Protein AF-A0A7Z1KL90-F1 (afdb_monomer_lite)

Radius of gyration: 18.04 Å; chains: 1; bounding box: 35×52×38 Å

Sequence (76 aa):
YEPKSDKVFVYGYSYVKGASSNEERSERSYEFAIKISNYAPVLDYIDTYVGKPRTKTVLEQLQRKEENRRKHEEQR

Foldseek 3Di:
DDPVVQKDKDWDWDWDDDPPDDTDTFIKIKIWHWDQDPNDTDTPDIDMDTDDDPDVVNVVVVVVVVVVVVVVVVVD

Organism: Salmonella dublin (NCBI:txid98360)

pLDDT: mean 75.18, std 6.16, range [54.94, 88.0]

Structure (mmCIF, N/CA/C/O backbone):
data_AF-A0A7Z1KL90-F1
#
_entry.id   AF-A0A7Z1KL90-F1
#
loop_
_atom_site.group_PDB
_atom_site.id
_atom_site.type_symbol
_atom_site.label_atom_id
_atom_site.label_alt_id
_atom_site.label_comp_id
_atom_site.label_asym_id
_atom_site.label_entity_id
_atom_site.label_seq_id
_atom_site.pdbx_PDB_ins_code
_atom_site.Cartn_x
_atom_site.Cartn_y
_atom_site.Cartn_z
_atom_site.occupancy
_atom_site.B_iso_or_equiv
_atom_site.auth_seq_id
_atom_site.auth_comp_id
_atom_site.auth_asym_id
_atom_site.auth_atom_id
_atom_site.pdbx_PDB_model_num
ATOM 1 N N . TYR A 1 1 ? 2.771 -0.210 6.402 1.00 65.38 1 TYR A N 1
ATOM 2 C CA . TYR A 1 1 ? 1.449 -0.613 6.917 1.00 65.38 1 TYR A CA 1
ATOM 3 C C . TYR A 1 1 ? 0.678 0.646 7.274 1.00 65.38 1 TYR A C 1
ATOM 5 O O . TYR A 1 1 ? 1.248 1.501 7.943 1.00 65.38 1 TYR A O 1
ATOM 13 N N . GLU A 1 2 ? -0.548 0.808 6.775 1.00 70.06 2 GLU A N 1
ATOM 14 C CA . GLU A 1 2 ? -1.408 1.959 7.077 1.00 70.06 2 GLU A CA 1
ATOM 15 C C . GLU A 1 2 ? -2.575 1.514 7.984 1.00 70.06 2 GLU A C 1
ATOM 17 O O . GLU A 1 2 ? -3.507 0.868 7.505 1.00 70.06 2 GLU A O 1
ATOM 22 N N . PRO A 1 3 ? -2.588 1.897 9.277 1.00 70.12 3 PRO A N 1
ATOM 23 C CA . PRO A 1 3 ? -3.615 1.452 10.227 1.00 70.12 3 PRO A CA 1
ATOM 24 C C . PRO A 1 3 ? -5.042 1.882 9.861 1.00 70.12 3 PRO A C 1
ATOM 26 O O . PRO A 1 3 ? -6.009 1.243 10.251 1.00 70.12 3 PRO A O 1
ATOM 29 N N . LYS A 1 4 ? -5.193 2.984 9.112 1.00 73.12 4 LYS A N 1
ATOM 30 C CA . LYS A 1 4 ? -6.505 3.532 8.725 1.00 73.12 4 LYS A CA 1
ATOM 31 C C . LYS A 1 4 ? -7.197 2.743 7.613 1.00 73.12 4 LYS A C 1
ATOM 33 O O . LYS A 1 4 ? -8.401 2.916 7.404 1.00 73.12 4 LYS A O 1
ATOM 38 N N . SER A 1 5 ? -6.443 1.990 6.821 1.00 68.69 5 SER A N 1
ATOM 39 C CA . SER A 1 5 ? -6.953 1.230 5.676 1.00 68.69 5 SER A CA 1
ATOM 40 C C . SER A 1 5 ? -6.761 -0.275 5.840 1.00 68.69 5 SER A C 1
ATOM 42 O O . SER A 1 5 ? -7.289 -1.007 5.013 1.00 68.69 5 SER A O 1
ATOM 44 N N . ASP A 1 6 ? -6.055 -0.715 6.889 1.00 75.44 6 ASP A N 1
ATOM 45 C CA . ASP A 1 6 ? -5.648 -2.110 7.114 1.00 75.44 6 ASP A CA 1
ATOM 46 C C . ASP A 1 6 ? -4.914 -2.711 5.899 1.00 75.44 6 ASP A C 1
ATOM 48 O O . ASP A 1 6 ? -4.972 -3.900 5.596 1.00 75.44 6 ASP A O 1
ATOM 52 N N . LYS A 1 7 ? -4.228 -1.838 5.152 1.00 78.88 7 LYS A N 1
ATOM 53 C CA . LYS A 1 7 ? -3.503 -2.183 3.932 1.00 78.88 7 LYS A CA 1
ATOM 54 C C . LYS A 1 7 ? -2.007 -2.021 4.131 1.00 78.88 7 LYS A C 1
ATOM 56 O O . LYS A 1 7 ? -1.508 -1.099 4.793 1.00 78.88 7 LYS A O 1
ATOM 61 N N . VAL A 1 8 ? -1.262 -2.914 3.497 1.00 78.31 8 VAL A N 1
ATOM 62 C CA . VAL A 1 8 ? 0.181 -2.797 3.337 1.00 78.31 8 VAL A CA 1
ATOM 63 C C . VAL A 1 8 ? 0.457 -2.228 1.953 1.00 78.31 8 VAL A C 1
ATOM 65 O O . VAL A 1 8 ? -0.051 -2.720 0.952 1.00 78.31 8 VAL A O 1
ATOM 68 N N . PHE A 1 9 ? 1.274 -1.178 1.918 1.00 78.94 9 PHE A N 1
ATOM 69 C CA . PHE A 1 9 ? 1.741 -0.541 0.695 1.00 78.94 9 PHE A CA 1
ATOM 70 C C . PHE A 1 9 ? 3.237 -0.805 0.581 1.00 78.94 9 PHE A C 1
ATOM 72 O O . PHE A 1 9 ? 3.992 -0.458 1.494 1.00 78.94 9 PHE A O 1
ATOM 79 N N . VAL A 1 10 ? 3.658 -1.407 -0.525 1.00 79.88 10 VAL A N 1
ATOM 80 C CA . VAL A 1 10 ? 5.068 -1.606 -0.865 1.00 79.88 10 VAL A CA 1
ATOM 81 C C . VAL A 1 10 ? 5.361 -0.773 -2.100 1.00 79.88 10 VAL A C 1
ATOM 83 O O . VAL A 1 10 ? 4.711 -0.923 -3.129 1.00 79.88 10 VAL A O 1
ATOM 86 N N . TYR A 1 11 ? 6.325 0.133 -1.988 1.00 76.94 11 TYR A N 1
ATOM 87 C CA . TYR A 1 11 ? 6.787 0.968 -3.091 1.00 76.94 11 TYR A CA 1
ATOM 88 C C . TYR A 1 11 ? 8.237 0.633 -3.399 1.00 76.94 11 TYR A C 1
ATOM 90 O O . TYR A 1 11 ? 9.061 0.555 -2.486 1.00 76.94 11 TYR A O 1
ATOM 98 N N . GLY A 1 12 ? 8.550 0.453 -4.676 1.00 74.81 12 GLY A N 1
ATOM 99 C CA . GLY A 1 12 ? 9.906 0.156 -5.096 1.00 74.81 12 GLY A CA 1
ATOM 100 C C . GLY A 1 12 ? 10.131 0.361 -6.583 1.00 74.81 12 GLY A C 1
ATOM 101 O O . GLY A 1 12 ? 9.228 0.698 -7.352 1.00 74.81 12 GLY A O 1
ATOM 102 N N . TYR A 1 13 ? 11.377 0.140 -6.980 1.00 74.56 13 TYR A N 1
ATOM 103 C CA . TYR A 1 13 ? 11.775 0.142 -8.377 1.00 74.56 13 TYR A CA 1
ATOM 104 C C . TYR A 1 13 ? 11.730 -1.289 -8.899 1.00 74.56 13 TYR A C 1
ATOM 106 O O . TYR A 1 13 ? 12.334 -2.192 -8.322 1.00 74.56 13 TYR A O 1
ATOM 114 N N . SER A 1 14 ? 10.995 -1.492 -9.986 1.00 65.62 14 SER A N 1
ATOM 115 C CA . SER A 1 14 ? 11.045 -2.719 -10.766 1.00 65.62 14 SER A CA 1
ATOM 116 C C . SER A 1 14 ? 12.081 -2.530 -11.868 1.00 65.62 14 SER A C 1
ATOM 118 O O . SER A 1 14 ? 12.035 -1.539 -12.601 1.00 65.62 14 SER A O 1
ATOM 120 N N . TYR A 1 15 ? 13.023 -3.468 -11.945 1.00 68.88 15 TYR A N 1
ATOM 121 C CA . TYR A 1 15 ? 14.037 -3.535 -12.989 1.00 68.88 15 TYR A CA 1
ATOM 122 C C . TYR A 1 15 ? 13.691 -4.707 -13.894 1.00 68.88 15 TYR A C 1
ATOM 124 O O . TYR A 1 15 ? 13.639 -5.849 -13.434 1.00 68.88 15 TYR A O 1
ATOM 132 N N . VAL A 1 16 ? 13.442 -4.430 -15.170 1.00 70.56 16 VAL A N 1
ATOM 133 C CA . VAL A 1 16 ? 13.280 -5.473 -16.183 1.00 70.56 16 VAL A CA 1
ATOM 134 C C . VAL A 1 16 ? 14.500 -5.420 -17.091 1.00 70.56 16 VAL A C 1
ATOM 136 O O . VAL A 1 16 ? 14.743 -4.415 -17.758 1.00 70.56 16 VAL A O 1
ATOM 139 N N . LYS A 1 17 ? 15.288 -6.500 -17.089 1.00 67.38 17 LYS A N 1
ATOM 140 C CA . LYS A 1 17 ? 16.467 -6.652 -17.945 1.00 67.38 17 LYS A CA 1
ATOM 141 C C . LYS A 1 17 ? 16.280 -7.860 -18.855 1.00 67.38 17 LYS A C 1
ATOM 143 O O . LYS A 1 17 ? 16.317 -8.997 -18.393 1.00 67.38 17 LYS A O 1
ATOM 148 N N . GLY A 1 18 ? 16.044 -7.606 -20.140 1.00 76.69 18 GLY A N 1
ATOM 149 C CA . GLY A 1 18 ? 16.053 -8.635 -21.177 1.00 76.69 18 GLY A CA 1
ATOM 150 C C . GLY A 1 18 ? 17.479 -8.964 -21.622 1.00 76.69 18 GLY A C 1
ATOM 151 O O . GLY A 1 18 ? 18.395 -8.167 -21.431 1.00 76.69 18 GLY A O 1
ATOM 152 N N . ALA A 1 19 ? 17.672 -10.121 -22.263 1.00 71.75 19 ALA A N 1
ATOM 153 C CA . ALA A 1 19 ? 18.983 -10.595 -22.728 1.00 71.75 19 ALA A CA 1
ATOM 154 C C . ALA A 1 19 ? 19.690 -9.651 -23.730 1.00 71.75 19 ALA A C 1
ATOM 156 O O . ALA A 1 19 ? 20.885 -9.795 -23.973 1.00 71.75 19 ALA A O 1
ATOM 157 N N . SER A 1 20 ? 18.973 -8.688 -24.321 1.00 69.62 20 SER A N 1
ATOM 158 C CA . SER A 1 20 ? 19.526 -7.729 -25.292 1.00 69.62 20 SER A CA 1
ATOM 159 C C . SER A 1 20 ? 18.919 -6.320 -25.201 1.00 69.62 20 SER A C 1
ATOM 161 O O . SER A 1 20 ? 19.097 -5.533 -26.125 1.00 69.62 20 SER A O 1
ATOM 163 N N . SER A 1 21 ? 18.191 -5.982 -24.130 1.00 60.53 21 SER A N 1
ATOM 164 C CA . SER A 1 21 ? 17.492 -4.692 -24.011 1.00 60.53 21 SER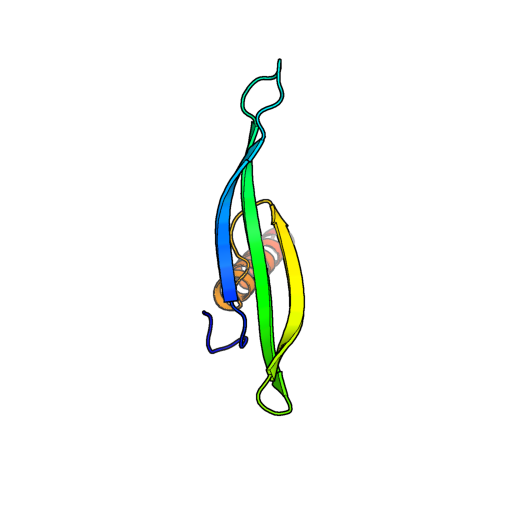 A CA 1
ATOM 165 C C . SER A 1 21 ? 18.057 -3.811 -22.894 1.00 60.53 21 SER A C 1
ATOM 167 O O . SER A 1 21 ? 18.565 -4.308 -21.888 1.00 60.53 21 SER A O 1
ATOM 169 N N . ASN A 1 22 ? 17.938 -2.490 -23.073 1.00 67.19 22 ASN A N 1
ATOM 170 C CA . ASN A 1 22 ? 18.243 -1.492 -22.045 1.00 67.19 22 ASN A CA 1
ATOM 171 C C . ASN A 1 22 ? 17.396 -1.736 -20.782 1.00 67.19 22 ASN A C 1
ATOM 173 O O . ASN A 1 22 ? 16.259 -2.198 -20.876 1.00 67.19 22 ASN A O 1
ATOM 177 N N . GLU A 1 23 ? 17.957 -1.441 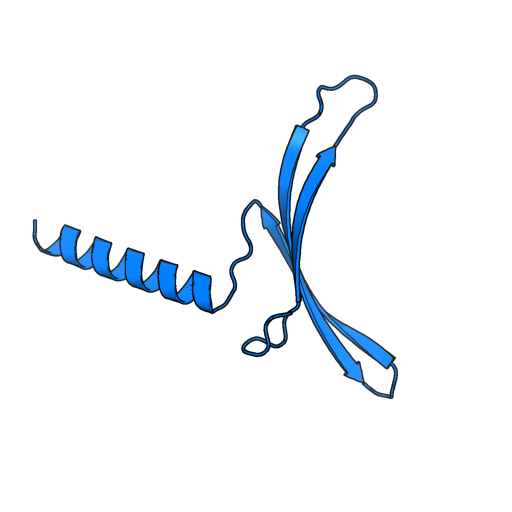-19.605 1.00 68.31 23 GLU A N 1
ATOM 178 C CA . GLU A 1 23 ? 17.256 -1.576 -18.322 1.00 68.31 23 GLU A CA 1
ATOM 179 C C . GLU A 1 23 ? 16.100 -0.573 -18.240 1.00 68.31 23 GLU A C 1
ATOM 181 O O . GLU A 1 23 ? 16.310 0.631 -18.085 1.00 68.31 23 GLU A O 1
ATOM 186 N N . GLU A 1 24 ? 14.867 -1.073 -18.319 1.00 68.81 24 GLU A N 1
ATOM 187 C CA . GLU A 1 24 ? 13.683 -0.262 -18.058 1.00 68.81 24 GLU A CA 1
ATOM 188 C C . GLU A 1 24 ? 13.423 -0.228 -16.553 1.00 68.81 24 GLU A C 1
ATOM 190 O O . GLU A 1 24 ? 13.006 -1.213 -15.933 1.00 68.81 24 GLU A O 1
ATOM 195 N N . ARG A 1 25 ? 13.703 0.932 -15.953 1.00 72.81 25 ARG A N 1
ATOM 196 C CA . ARG A 1 25 ? 13.389 1.221 -14.555 1.00 72.81 25 ARG A CA 1
ATOM 197 C C . ARG A 1 25 ? 11.991 1.820 -14.476 1.00 72.81 25 ARG A C 1
ATOM 199 O O . ARG A 1 25 ? 11.787 2.964 -14.874 1.00 72.81 25 ARG A O 1
ATOM 206 N N . SER A 1 26 ? 11.053 1.077 -13.894 1.00 74.31 26 SER A N 1
ATOM 207 C CA . SER A 1 26 ? 9.704 1.575 -13.614 1.00 74.31 26 SER A CA 1
ATOM 208 C C . SER A 1 26 ? 9.441 1.602 -12.115 1.00 74.31 26 SER A C 1
ATOM 210 O O . SER A 1 26 ? 9.727 0.645 -11.395 1.00 74.31 26 SER A O 1
ATOM 212 N N . GLU A 1 27 ? 8.837 2.686 -11.639 1.00 78.44 27 GLU A N 1
ATOM 213 C CA . GLU A 1 27 ? 8.290 2.761 -10.284 1.00 78.44 27 GLU A CA 1
ATOM 214 C C . GLU A 1 27 ? 7.015 1.916 -10.208 1.00 78.44 27 GLU A C 1
ATOM 216 O O . GLU A 1 27 ? 6.113 2.079 -11.033 1.00 78.44 27 GLU A O 1
ATOM 221 N N . ARG A 1 28 ? 6.930 1.004 -9.235 1.00 79.69 28 ARG A N 1
ATOM 222 C CA . ARG A 1 28 ? 5.721 0.207 -8.990 1.00 79.69 28 ARG A CA 1
ATOM 223 C C . ARG A 1 28 ? 5.344 0.238 -7.517 1.00 79.69 28 ARG A C 1
ATOM 225 O O . ARG A 1 28 ? 6.195 0.125 -6.632 1.00 79.69 28 ARG A O 1
ATOM 232 N N . SER A 1 29 ? 4.045 0.339 -7.288 1.00 80.94 29 SER A N 1
ATOM 233 C CA . SER A 1 29 ? 3.411 0.221 -5.989 1.00 80.94 29 SER A CA 1
ATOM 234 C C . SER A 1 29 ? 2.525 -1.012 -5.955 1.00 80.94 2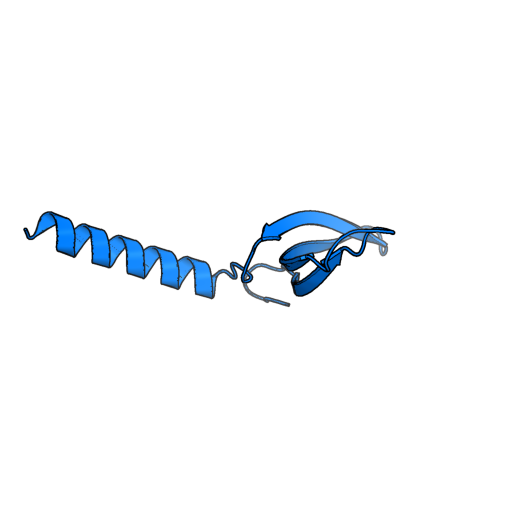9 SER A C 1
ATOM 236 O O . SER A 1 29 ? 1.696 -1.212 -6.839 1.00 80.94 29 SER A O 1
ATOM 238 N N . TYR A 1 30 ? 2.699 -1.810 -4.908 1.00 80.25 30 TYR A N 1
ATOM 239 C CA . TYR A 1 30 ? 1.867 -2.958 -4.585 1.00 80.25 30 TYR A CA 1
ATOM 240 C C . TYR A 1 30 ? 1.041 -2.632 -3.345 1.00 80.25 30 TYR A C 1
ATOM 242 O O . TYR A 1 30 ? 1.581 -2.171 -2.335 1.00 80.25 30 TYR A O 1
ATOM 250 N N . GLU A 1 31 ? -0.256 -2.894 -3.416 1.00 81.81 31 GLU A N 1
ATOM 251 C CA . GLU A 1 31 ? -1.173 -2.833 -2.285 1.00 81.81 31 GLU A CA 1
ATOM 252 C C . GLU A 1 31 ? -1.681 -4.229 -1.978 1.00 81.81 31 GLU A C 1
ATOM 254 O O . GLU A 1 31 ? -2.130 -4.929 -2.881 1.00 81.81 31 GLU A O 1
ATOM 259 N N . PHE A 1 32 ? -1.659 -4.631 -0.710 1.00 81.00 32 PHE A N 1
ATOM 260 C CA . PHE A 1 32 ? -2.297 -5.876 -0.302 1.00 81.00 32 PHE A CA 1
ATOM 261 C C . PHE A 1 32 ? -2.897 -5.799 1.100 1.00 81.00 32 PHE A C 1
ATOM 263 O O . PHE A 1 32 ? -2.400 -5.083 1.974 1.00 81.00 32 PHE A O 1
ATOM 270 N N . ALA A 1 33 ? -3.978 -6.550 1.297 1.00 80.88 33 ALA A N 1
ATOM 271 C CA . ALA A 1 33 ? -4.630 -6.759 2.585 1.00 80.88 33 ALA A CA 1
ATOM 272 C C . ALA A 1 33 ? -4.511 -8.238 2.970 1.00 80.88 33 ALA A C 1
ATOM 274 O O . ALA A 1 33 ? -4.830 -9.125 2.174 1.00 80.88 33 ALA A O 1
ATOM 275 N N . ILE A 1 34 ? -4.029 -8.499 4.185 1.00 81.94 34 ILE A N 1
ATOM 276 C CA . ILE A 1 34 ? -3.873 -9.849 4.735 1.00 81.94 34 ILE A CA 1
ATOM 277 C C . ILE A 1 34 ? -4.817 -9.959 5.923 1.00 81.94 34 ILE A C 1
ATOM 279 O O . ILE A 1 34 ? -4.722 -9.165 6.854 1.00 81.94 34 ILE A O 1
ATOM 283 N N . LYS A 1 35 ? -5.699 -10.956 5.905 1.00 83.50 35 LYS A N 1
ATOM 284 C CA . LYS A 1 35 ? -6.575 -11.284 7.034 1.00 83.50 35 LYS A CA 1
ATOM 285 C C . LYS A 1 35 ? -6.161 -12.618 7.632 1.00 83.50 35 LYS A C 1
ATOM 287 O O . LYS A 1 35 ? -5.714 -13.509 6.918 1.00 83.50 35 LYS A O 1
ATOM 292 N N . ILE A 1 36 ? -6.334 -12.775 8.939 1.00 81.94 36 ILE A N 1
ATOM 293 C CA . ILE A 1 36 ? -6.152 -14.070 9.599 1.00 81.94 36 ILE A CA 1
ATOM 294 C C . ILE A 1 36 ? -7.520 -14.748 9.695 1.00 81.94 36 ILE A C 1
ATOM 296 O O . ILE A 1 36 ? -8.429 -14.214 10.326 1.00 81.94 36 ILE A O 1
ATOM 300 N N . SER A 1 37 ? -7.668 -15.918 9.077 1.00 85.19 37 SER A N 1
ATOM 301 C CA . SER A 1 37 ? -8.864 -16.762 9.180 1.00 85.19 37 SER A CA 1
ATOM 302 C C . SER A 1 37 ? -8.434 -18.181 9.523 1.00 85.19 37 SER A C 1
ATOM 304 O O . SER A 1 37 ? -7.518 -18.712 8.901 1.00 85.19 37 SER A O 1
ATOM 306 N N . ASN A 1 38 ? -9.052 -18.789 10.539 1.00 88.00 38 ASN A N 1
ATOM 307 C CA . ASN A 1 38 ? -8.692 -20.127 11.029 1.00 88.00 38 ASN A CA 1
ATOM 308 C C . ASN A 1 38 ? -7.187 -20.290 11.322 1.00 88.00 38 ASN A C 1
ATOM 310 O O . ASN A 1 38 ? -6.587 -21.299 10.964 1.00 88.00 38 ASN A O 1
ATOM 314 N N . TYR A 1 39 ? -6.569 -19.281 11.948 1.00 86.25 39 TYR A N 1
ATOM 315 C CA . TYR A 1 39 ? -5.125 -19.234 12.232 1.00 86.25 39 TYR A CA 1
ATOM 316 C C . TYR A 1 39 ? -4.207 -19.278 10.996 1.00 86.25 39 TYR A C 1
ATOM 318 O O . TYR A 1 39 ? -2.994 -19.417 11.142 1.00 86.25 39 TYR A O 1
ATOM 326 N N . ALA A 1 40 ? -4.750 -19.095 9.790 1.00 83.06 40 ALA A N 1
ATOM 327 C CA . ALA A 1 40 ? -3.989 -19.010 8.553 1.00 83.06 40 ALA A CA 1
ATOM 328 C C . ALA A 1 40 ? -4.065 -17.591 7.956 1.00 83.06 40 ALA A C 1
ATOM 330 O O . ALA A 1 40 ? -5.139 -16.977 7.964 1.00 83.06 40 ALA A O 1
ATOM 331 N N . PRO A 1 41 ? -2.953 -17.044 7.429 1.00 85.31 41 PRO A N 1
ATOM 332 C CA . PRO A 1 41 ? -2.983 -15.800 6.674 1.00 85.31 41 PRO A CA 1
ATOM 333 C C . PRO A 1 41 ? -3.630 -16.035 5.305 1.00 85.31 41 PRO A C 1
ATOM 335 O O . PRO A 1 41 ? -3.184 -16.875 4.525 1.00 85.31 41 PRO A O 1
ATOM 338 N N . VAL A 1 42 ? -4.672 -15.266 5.008 1.00 83.50 42 VAL A N 1
ATOM 339 C CA . VAL A 1 42 ? -5.385 -15.269 3.730 1.00 83.50 42 VAL A CA 1
ATOM 340 C C . VAL A 1 42 ? -5.196 -13.908 3.067 1.00 83.50 42 VAL A C 1
ATOM 342 O O . VAL A 1 42 ? -5.369 -12.863 3.700 1.00 83.50 42 VAL A O 1
ATOM 345 N N . LEU A 1 43 ? -4.825 -13.923 1.786 1.00 81.12 43 LEU A N 1
ATOM 346 C CA . LEU A 1 43 ? -4.747 -12.723 0.958 1.00 81.12 43 LEU A CA 1
ATOM 347 C C . LEU A 1 43 ? -6.173 -12.296 0.583 1.00 81.12 43 LEU A C 1
ATOM 349 O O . LEU A 1 43 ? -6.857 -13.006 -0.148 1.00 81.12 43 LEU A O 1
ATOM 353 N N . ASP A 1 44 ? -6.622 -11.161 1.108 1.00 82.75 44 ASP A N 1
ATOM 354 C CA . ASP A 1 44 ? -7.987 -10.654 0.912 1.00 82.75 44 ASP A CA 1
ATOM 355 C C . ASP A 1 44 ? -8.084 -9.747 -0.322 1.00 82.75 44 ASP A C 1
ATOM 357 O O . ASP A 1 44 ? -9.074 -9.763 -1.047 1.00 82.75 44 ASP A O 1
ATOM 361 N N . TYR A 1 45 ? -7.032 -8.968 -0.580 1.00 77.94 45 TYR A N 1
ATOM 362 C CA . TYR A 1 45 ? -6.965 -8.031 -1.697 1.00 77.94 45 TYR A CA 1
ATOM 363 C C . TYR A 1 45 ? -5.522 -7.856 -2.154 1.00 77.94 45 TYR A C 1
ATOM 365 O O . TYR A 1 45 ? -4.621 -7.773 -1.315 1.00 77.94 45 TYR A O 1
ATOM 373 N N . ILE A 1 46 ? -5.316 -7.751 -3.467 1.00 82.56 46 ILE A N 1
ATOM 374 C CA . ILE A 1 46 ? -4.043 -7.358 -4.068 1.00 82.56 46 ILE A CA 1
ATOM 375 C C . ILE A 1 46 ? -4.289 -6.431 -5.254 1.00 82.56 46 ILE A C 1
ATOM 377 O O . ILE A 1 46 ? -5.155 -6.690 -6.085 1.00 82.56 46 ILE A O 1
ATOM 381 N N . ASP A 1 47 ? -3.514 -5.357 -5.329 1.00 79.69 47 ASP A N 1
ATOM 382 C CA . ASP A 1 47 ? -3.534 -4.412 -6.438 1.00 79.69 47 ASP A CA 1
ATOM 383 C C . ASP A 1 47 ? -2.116 -3.932 -6.741 1.00 79.69 47 ASP A C 1
ATOM 385 O O . ASP A 1 47 ? -1.226 -3.945 -5.886 1.00 79.69 47 ASP A O 1
ATOM 389 N N . THR A 1 48 ? -1.868 -3.568 -7.992 1.00 80.69 48 THR A N 1
ATOM 390 C CA . THR A 1 48 ? -0.560 -3.117 -8.459 1.00 80.69 48 THR A CA 1
ATOM 391 C C . THR A 1 48 ? -0.739 -1.992 -9.456 1.00 80.69 48 THR A C 1
ATOM 393 O O . THR A 1 48 ? -1.417 -2.143 -10.468 1.00 80.69 48 THR A O 1
ATOM 396 N N . TYR A 1 49 ? -0.064 -0.875 -9.216 1.00 80.31 49 TYR A N 1
ATOM 397 C CA . TYR A 1 49 ? -0.079 0.264 -10.126 1.00 80.31 49 TYR A CA 1
ATOM 398 C C . TYR A 1 49 ? 1.291 0.923 -10.219 1.00 80.31 49 TYR A C 1
ATOM 400 O O . TYR A 1 49 ? 2.185 0.731 -9.394 1.00 80.31 49 TYR A O 1
ATOM 408 N N . VAL A 1 50 ? 1.458 1.699 -11.282 1.00 76.12 50 VAL A N 1
ATOM 409 C CA . VAL A 1 50 ? 2.677 2.460 -11.548 1.00 76.12 50 VAL A CA 1
ATOM 410 C C . VAL A 1 50 ? 2.655 3.752 -10.730 1.00 76.12 50 VAL A C 1
ATOM 412 O O . VAL A 1 50 ? 1.633 4.440 -10.667 1.00 76.12 50 VAL A O 1
ATOM 415 N N . GLY A 1 51 ? 3.794 4.090 -10.124 1.00 74.38 51 GLY A N 1
ATOM 416 C CA . GLY A 1 51 ? 3.980 5.322 -9.354 1.00 74.38 51 GLY A CA 1
ATOM 417 C C . GLY A 1 51 ? 3.835 5.156 -7.839 1.00 74.38 51 GLY A C 1
ATOM 418 O O . GLY A 1 51 ? 3.957 4.060 -7.302 1.00 74.38 51 GLY A O 1
ATOM 419 N N . LYS A 1 52 ? 3.649 6.282 -7.139 1.00 74.25 52 LYS A N 1
ATOM 420 C CA . LYS A 1 52 ? 3.669 6.356 -5.668 1.00 74.25 52 LYS A CA 1
ATOM 421 C C . LYS A 1 52 ? 2.411 5.762 -5.025 1.00 74.25 52 LYS A C 1
ATOM 423 O O . LYS A 1 52 ? 1.323 5.944 -5.573 1.00 74.25 52 LYS A O 1
ATOM 428 N N . PRO A 1 53 ? 2.529 5.175 -3.818 1.00 73.38 53 PRO A N 1
ATOM 429 C CA . PRO A 1 53 ? 1.411 4.531 -3.153 1.00 73.38 53 PRO A CA 1
ATOM 430 C C . PRO A 1 53 ? 0.312 5.535 -2.784 1.00 73.38 53 PRO A C 1
ATOM 432 O O . PRO A 1 53 ? 0.561 6.549 -2.125 1.00 73.38 53 PRO A O 1
ATOM 435 N N . ARG A 1 54 ? -0.919 5.230 -3.192 1.00 71.69 54 ARG A N 1
ATOM 436 C CA . ARG A 1 54 ? -2.142 5.988 -2.924 1.00 71.69 54 ARG A CA 1
ATOM 437 C C . ARG A 1 54 ? -2.715 5.604 -1.560 1.00 71.69 54 ARG A C 1
ATOM 439 O O . ARG A 1 54 ? -3.774 4.997 -1.453 1.00 71.69 54 ARG A O 1
ATOM 446 N N . THR A 1 55 ? -2.007 5.972 -0.497 1.00 71.25 55 THR A N 1
ATOM 44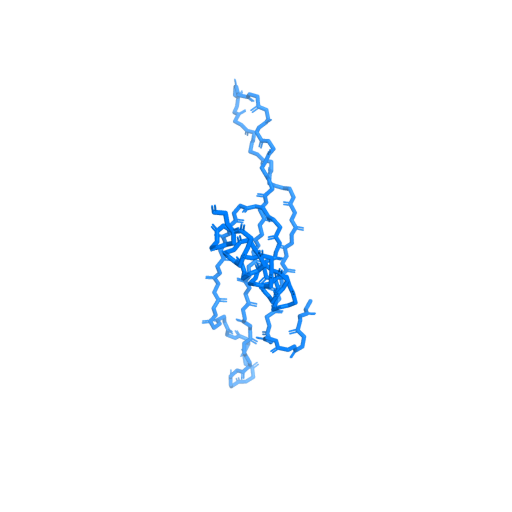7 C CA . THR A 1 55 ? -2.539 5.857 0.872 1.00 71.25 55 THR A CA 1
ATOM 448 C C . THR A 1 55 ? -3.767 6.752 1.054 1.00 71.25 55 THR A C 1
ATOM 450 O O . THR A 1 55 ? -3.944 7.720 0.304 1.00 71.25 55 THR A O 1
ATOM 453 N N . LYS A 1 56 ? -4.613 6.493 2.064 1.00 67.19 56 LYS A N 1
ATOM 454 C CA . LYS A 1 56 ? -5.807 7.335 2.317 1.00 67.19 56 LYS A CA 1
ATOM 455 C C . LYS A 1 56 ? -5.442 8.812 2.471 1.00 67.19 56 LYS A C 1
ATOM 457 O O . LYS A 1 56 ? -6.133 9.679 1.950 1.00 67.19 56 LYS A O 1
ATOM 462 N N . THR A 1 57 ? -4.301 9.085 3.100 1.00 66.31 57 THR A N 1
ATOM 463 C CA . THR A 1 57 ? -3.784 10.452 3.273 1.00 66.31 57 THR A CA 1
ATOM 464 C C . THR A 1 57 ? -3.436 11.109 1.932 1.00 66.31 57 THR A C 1
ATOM 466 O O . THR A 1 57 ? -3.730 12.284 1.720 1.00 66.31 57 THR A O 1
ATOM 469 N N . VAL A 1 58 ? -2.834 10.357 1.006 1.00 68.38 58 VAL A N 1
ATOM 470 C CA . VAL A 1 58 ? -2.484 10.846 -0.337 1.00 68.38 58 VAL A CA 1
ATOM 471 C C . VAL A 1 58 ? -3.736 11.046 -1.191 1.00 68.38 58 VAL A C 1
ATOM 473 O O . VAL A 1 58 ? -3.830 12.046 -1.898 1.00 68.38 58 VAL A O 1
ATOM 476 N N . LEU A 1 59 ? -4.717 10.146 -1.092 1.00 70.12 59 LEU A N 1
ATOM 477 C CA . LEU A 1 59 ? -6.013 10.275 -1.763 1.00 70.12 59 LEU A CA 1
ATOM 478 C C . LEU A 1 59 ? -6.787 11.508 -1.279 1.00 70.12 59 LEU A C 1
ATOM 480 O O . LEU A 1 59 ? -7.270 12.274 -2.108 1.00 70.12 59 LEU A O 1
ATOM 484 N N . GLU A 1 60 ? -6.837 11.757 0.033 1.00 72.00 60 GLU A N 1
ATOM 485 C CA . GLU A 1 60 ? -7.450 12.971 0.592 1.00 72.00 60 GLU A CA 1
ATOM 486 C C . GLU A 1 60 ? -6.749 14.246 0.100 1.00 72.00 60 GLU A C 1
ATOM 488 O O . GLU A 1 60 ? -7.404 15.234 -0.232 1.00 72.00 60 GLU A O 1
ATOM 493 N N . GLN A 1 61 ? -5.415 14.242 0.014 1.00 71.94 61 GLN A N 1
ATOM 494 C CA . GLN A 1 61 ? -4.667 15.379 -0.530 1.00 71.94 61 GLN A CA 1
ATOM 495 C C . GLN A 1 61 ? -4.930 15.596 -2.025 1.00 71.94 61 GLN A C 1
ATOM 497 O O . GLN A 1 61 ? -5.012 16.744 -2.467 1.00 71.94 61 GLN A O 1
ATOM 502 N N . LEU A 1 62 ? -5.081 14.519 -2.799 1.00 73.31 62 LEU A N 1
ATOM 503 C CA . LEU A 1 62 ? -5.430 14.573 -4.220 1.00 73.31 62 LEU A CA 1
ATOM 504 C C . LEU A 1 62 ? -6.835 15.139 -4.4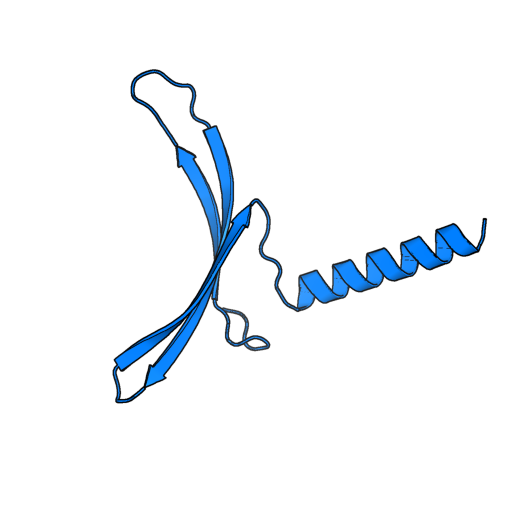32 1.00 73.31 62 LEU A C 1
ATOM 506 O O . LEU A 1 62 ? -6.984 16.076 -5.214 1.00 73.31 62 LEU A O 1
ATOM 510 N N . GLN A 1 63 ? -7.821 14.659 -3.673 1.00 75.44 63 GLN A N 1
ATOM 511 C CA . GLN A 1 63 ? -9.193 15.169 -3.726 1.00 75.44 63 GLN A CA 1
ATOM 512 C C . GLN A 1 63 ? -9.256 16.655 -3.371 1.00 75.44 63 GLN A C 1
ATOM 514 O O . GLN A 1 63 ? -9.856 17.435 -4.104 1.00 75.44 63 GLN A O 1
ATOM 519 N N . ARG A 1 64 ? -8.562 17.084 -2.307 1.00 74.56 64 ARG A N 1
ATOM 520 C CA . ARG A 1 64 ? -8.482 18.512 -1.946 1.00 74.56 64 ARG A CA 1
ATOM 521 C C . ARG A 1 64 ? -7.836 19.353 -3.048 1.00 74.56 64 ARG A C 1
ATOM 523 O O . ARG A 1 64 ? -8.258 20.481 -3.286 1.00 74.56 64 ARG A O 1
ATOM 530 N N . LYS A 1 65 ? -6.816 18.824 -3.732 1.00 76.88 65 LYS A N 1
ATOM 531 C CA . LYS A 1 65 ? -6.188 19.503 -4.875 1.00 76.88 65 LYS A CA 1
ATOM 532 C C . LYS A 1 65 ? -7.133 19.622 -6.068 1.00 76.88 65 LYS A C 1
ATOM 534 O O . LYS A 1 65 ? -7.175 20.687 -6.678 1.00 76.88 65 LYS A O 1
ATOM 539 N N . GLU A 1 66 ? -7.872 18.567 -6.401 1.00 75.88 66 GLU A N 1
ATOM 540 C CA . GLU A 1 66 ? -8.868 18.604 -7.479 1.00 75.88 66 GLU A CA 1
ATOM 541 C C . GLU A 1 66 ? -10.015 19.561 -7.165 1.00 75.88 66 GLU A C 1
ATOM 543 O O . GLU A 1 66 ? -10.407 20.340 -8.030 1.00 75.88 66 GLU A O 1
ATOM 548 N N . GLU A 1 67 ? -10.512 19.563 -5.930 1.00 77.56 67 GLU A N 1
ATOM 549 C CA . GLU A 1 67 ? -11.595 20.455 -5.517 1.00 77.56 67 GLU A CA 1
ATOM 550 C C . GLU A 1 67 ? -11.165 21.928 -5.589 1.00 77.56 67 GLU A C 1
ATOM 552 O O . GLU A 1 67 ? -11.892 22.772 -6.113 1.00 77.56 67 GLU A O 1
ATOM 557 N N . ASN A 1 68 ? -9.940 22.235 -5.151 1.00 77.31 68 ASN A N 1
ATOM 558 C CA . ASN A 1 68 ? -9.371 23.575 -5.283 1.00 77.31 68 ASN A CA 1
ATOM 559 C C . ASN A 1 68 ? -9.166 23.979 -6.746 1.00 77.31 68 ASN A C 1
ATOM 561 O O . ASN A 1 68 ? -9.388 25.136 -7.090 1.00 77.31 68 ASN A O 1
ATOM 565 N N . ARG A 1 69 ? -8.763 23.042 -7.612 1.00 77.00 69 ARG A N 1
ATOM 566 C CA . ARG A 1 69 ? -8.604 23.307 -9.046 1.00 77.00 69 ARG A CA 1
ATOM 567 C C . ARG A 1 69 ? -9.946 23.616 -9.710 1.00 77.00 69 ARG A C 1
ATOM 569 O O . ARG A 1 69 ? -10.018 24.597 -10.441 1.00 77.00 69 ARG A O 1
ATOM 576 N N . ARG A 1 70 ? -10.998 22.848 -9.407 1.00 75.94 70 ARG A N 1
ATOM 577 C CA . ARG A 1 70 ? -12.356 23.097 -9.921 1.00 75.94 70 ARG A CA 1
ATOM 578 C C . ARG A 1 70 ? -12.884 24.464 -9.496 1.00 75.94 70 ARG A C 1
ATOM 580 O O . ARG A 1 70 ? -13.307 25.228 -10.350 1.00 75.94 70 ARG A O 1
ATOM 587 N N . LYS A 1 71 ? -12.728 24.829 -8.217 1.00 76.81 71 LYS A N 1
ATOM 588 C CA . LYS A 1 71 ? -13.103 26.168 -7.721 1.00 76.81 71 LYS A CA 1
ATOM 589 C C . LYS A 1 71 ? -12.367 27.296 -8.449 1.00 76.81 71 LYS A C 1
ATOM 591 O O . LYS A 1 71 ? -12.934 28.361 -8.655 1.00 76.81 71 LYS A O 1
ATOM 596 N N . HIS A 1 72 ? -11.110 27.074 -8.831 1.00 72.31 72 HIS A N 1
ATOM 597 C CA . HIS A 1 72 ? -10.311 28.055 -9.568 1.00 72.31 72 HIS A CA 1
ATOM 598 C C . HIS A 1 72 ? -10.683 28.148 -11.057 1.00 72.31 72 HIS A C 1
ATOM 600 O O . HIS A 1 72 ? -10.496 29.205 -11.658 1.00 72.31 72 HIS A O 1
ATOM 606 N N . GLU A 1 73 ? -11.176 27.053 -11.645 1.00 73.88 73 GLU A N 1
ATOM 607 C CA . GLU A 1 73 ? -11.707 26.993 -13.014 1.00 73.88 73 GLU A CA 1
ATOM 608 C C . GLU A 1 73 ? -13.122 27.599 -13.095 1.00 73.88 73 GLU A C 1
ATOM 610 O O . GLU A 1 73 ? -13.413 28.282 -14.066 1.00 73.88 73 GLU A O 1
ATOM 615 N N . GLU A 1 74 ? -13.964 27.441 -12.066 1.00 72.94 74 GLU A N 1
ATOM 616 C CA . GLU A 1 74 ? -15.310 28.047 -11.984 1.00 72.94 74 GLU A CA 1
ATOM 617 C C . GLU A 1 74 ? -15.303 29.562 -11.699 1.00 72.94 74 GLU A C 1
ATOM 619 O O . GLU A 1 74 ? -16.310 30.231 -11.912 1.00 72.94 74 GLU A O 1
ATOM 624 N N . GLN A 1 75 ? -14.190 30.117 -11.204 1.00 67.38 75 GLN A N 1
ATOM 625 C CA . GLN A 1 75 ? -14.034 31.557 -10.936 1.00 67.38 75 GLN A CA 1
ATOM 626 C C . GLN A 1 75 ? -13.421 32.352 -12.106 1.00 67.38 75 GLN A C 1
ATOM 628 O O . GLN A 1 75 ? -13.182 33.553 -11.958 1.00 67.38 75 GLN A O 1
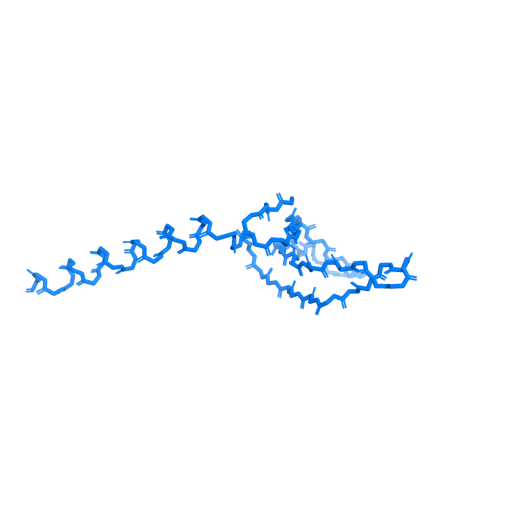ATOM 633 N N . ARG A 1 76 ? -13.132 31.705 -13.240 1.00 54.94 76 ARG A N 1
ATOM 634 C CA . ARG A 1 76 ? -12.668 32.350 -14.479 1.00 54.94 76 ARG A CA 1
ATOM 635 C C . ARG A 1 76 ? -13.800 32.491 -15.483 1.00 54.94 76 ARG A C 1
ATOM 637 O O . ARG A 1 76 ? -13.764 33.508 -16.208 1.00 54.94 76 ARG A O 1
#

Secondary structure (DSSP, 8-state):
-BTTTTBEEEEEEEEE--TTS--EEEEEEEEEEEEEETTEEEEEEEEEEESS---HHHHHHHHHHHHHHHHHHHT-